Protein AF-A0A3S0UJ11-F1 (afdb_monomer_lite)

pLDDT: mean 76.75, std 19.92, range [35.22, 96.56]

Sequence (140 aa):
MAKSLLAVRLNMDHRRALPFTSPAVSLLSPPTPLRAATMNHTNPLSLADITTRLCLLLDDMIQEWDMELLDPINADTRLIEDLGFESVDLMQLIVAIEQAFGARGLPYEKALMQDGGYVTEISVGQLAQFLSDNLPKTAA

Structure (mmCIF, N/CA/C/O backbone):
data_AF-A0A3S0UJ11-F1
#
_entry.id   AF-A0A3S0UJ11-F1
#
loop_
_atom_site.group_PDB
_atom_site.id
_atom_site.type_symbol
_atom_site.label_atom_id
_a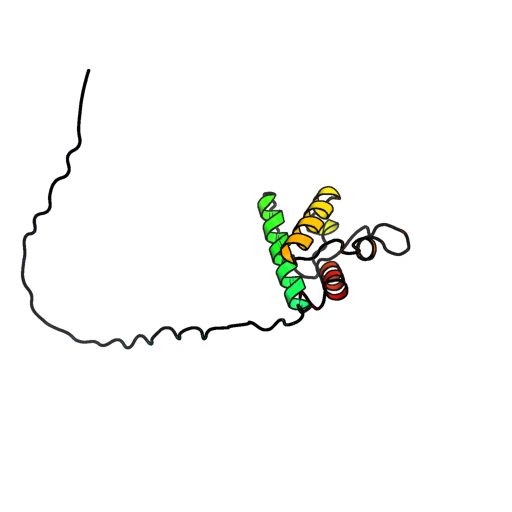tom_site.label_alt_id
_atom_site.label_comp_id
_atom_site.label_asym_id
_atom_site.label_entity_id
_atom_site.label_seq_id
_atom_site.pdbx_PDB_ins_code
_atom_site.Cartn_x
_atom_site.Cartn_y
_atom_site.Cartn_z
_atom_site.occupancy
_atom_site.B_iso_or_equiv
_atom_site.auth_seq_id
_atom_site.auth_comp_id
_atom_site.auth_asym_id
_atom_site.auth_atom_id
_atom_site.pdbx_PDB_model_num
ATOM 1 N N . MET A 1 1 ? 10.495 55.745 -29.587 1.00 43.97 1 MET A N 1
ATOM 2 C CA . MET A 1 1 ? 9.504 55.388 -30.627 1.00 43.97 1 MET A CA 1
ATOM 3 C C . MET A 1 1 ? 8.546 54.383 -29.989 1.00 43.97 1 MET A C 1
ATOM 5 O O . MET A 1 1 ? 8.954 53.259 -29.784 1.00 43.97 1 MET A O 1
ATOM 9 N N . ALA A 1 2 ? 7.503 54.768 -29.249 1.00 36.19 2 ALA A N 1
ATOM 10 C CA . ALA A 1 2 ? 6.225 55.396 -29.613 1.00 36.19 2 ALA A CA 1
ATOM 11 C C . ALA A 1 2 ? 5.284 54.504 -30.458 1.00 36.19 2 ALA A C 1
ATOM 13 O O . ALA A 1 2 ? 5.470 54.462 -31.665 1.00 36.19 2 ALA A O 1
ATOM 14 N N . LYS A 1 3 ? 4.230 53.970 -29.790 1.00 37.31 3 LYS A N 1
ATOM 15 C CA . LYS A 1 3 ? 2.842 53.718 -30.281 1.00 37.31 3 LYS A CA 1
ATOM 16 C C . LYS A 1 3 ? 2.690 52.631 -31.381 1.00 37.31 3 LYS A C 1
ATOM 18 O O . LYS A 1 3 ? 3.557 52.497 -32.216 1.00 37.31 3 LYS A O 1
ATOM 23 N N . SER A 1 4 ? 1.640 51.814 -31.520 1.00 41.47 4 SER A N 1
ATOM 24 C CA . SER A 1 4 ? 0.253 51.805 -31.038 1.00 41.47 4 SER A CA 1
ATOM 25 C C . SER A 1 4 ? -0.490 50.582 -31.639 1.00 41.47 4 SER A C 1
ATOM 27 O O . SER A 1 4 ? -0.122 50.155 -32.725 1.00 41.47 4 SER A O 1
ATOM 29 N N . LEU A 1 5 ? -1.577 50.151 -30.970 1.00 41.44 5 LEU A N 1
ATOM 30 C CA . LEU A 1 5 ? -2.880 49.640 -31.478 1.00 41.44 5 LEU A CA 1
ATOM 31 C C . LEU A 1 5 ? -2.922 48.431 -32.448 1.00 41.44 5 LEU A C 1
ATOM 33 O O . LEU A 1 5 ? -2.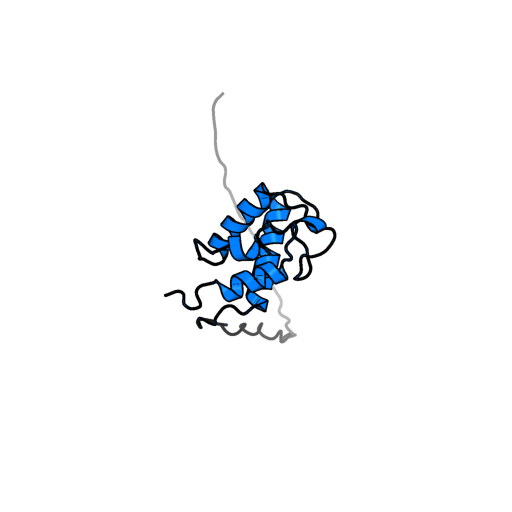319 48.433 -33.507 1.00 41.44 5 LEU A O 1
ATOM 37 N N . LEU A 1 6 ? -3.627 47.340 -32.114 1.00 45.41 6 LEU A N 1
ATOM 38 C CA . LEU A 1 6 ? -5.092 47.147 -32.208 1.00 45.41 6 LEU A CA 1
ATOM 39 C C . LEU A 1 6 ? -5.652 47.348 -33.632 1.00 45.41 6 LEU A C 1
ATOM 41 O O . LEU A 1 6 ? -5.827 48.483 -34.065 1.00 45.41 6 LEU A O 1
ATOM 45 N N . ALA A 1 7 ? -6.059 46.259 -34.294 1.00 45.94 7 ALA A N 1
ATOM 46 C CA . ALA A 1 7 ? -7.109 46.294 -35.316 1.00 45.94 7 ALA A CA 1
ATOM 47 C C . ALA A 1 7 ? -7.827 44.936 -35.443 1.00 45.94 7 ALA A C 1
ATOM 49 O O . ALA A 1 7 ? -7.364 43.999 -36.084 1.00 45.94 7 ALA A O 1
ATOM 50 N N . VAL A 1 8 ? -9.001 44.886 -34.816 1.00 43.69 8 VAL A N 1
ATOM 51 C CA . VAL A 1 8 ? -10.189 44.133 -35.243 1.00 43.69 8 VAL A CA 1
ATOM 52 C C . VAL A 1 8 ? -10.602 44.597 -36.647 1.00 43.69 8 VAL A C 1
ATOM 54 O O . VAL A 1 8 ? -10.478 45.793 -36.913 1.00 43.69 8 VAL A O 1
ATOM 57 N N . ARG A 1 9 ? -11.146 43.686 -37.478 1.00 47.31 9 ARG A N 1
ATOM 58 C CA . ARG A 1 9 ? -12.182 43.851 -38.545 1.00 47.31 9 ARG A CA 1
ATOM 59 C C . ARG A 1 9 ? -11.901 42.867 -39.699 1.00 47.31 9 ARG A C 1
ATOM 61 O O . ARG A 1 9 ? -10.747 42.658 -40.024 1.00 47.31 9 ARG A O 1
ATOM 68 N N . LEU A 1 10 ? -12.841 42.281 -40.436 1.00 47.19 10 LEU A N 1
ATOM 69 C CA . LEU A 1 10 ? -14.302 42.207 -40.423 1.00 47.19 10 LEU A CA 1
ATOM 70 C C . LEU A 1 10 ? -14.686 41.101 -41.425 1.00 47.19 10 LEU A C 1
ATOM 72 O O . LEU A 1 10 ? -14.025 40.907 -42.441 1.00 47.19 10 LEU A O 1
ATOM 76 N N . ASN A 1 11 ? -15.787 40.437 -41.114 1.00 43.16 11 ASN A N 1
ATOM 77 C CA . ASN A 1 11 ? -16.576 39.529 -41.936 1.00 43.16 11 ASN A CA 1
ATOM 78 C C . ASN A 1 11 ? -16.984 40.136 -43.303 1.00 43.16 11 ASN A C 1
ATOM 80 O O . ASN A 1 11 ? -17.347 41.311 -43.318 1.00 43.16 11 ASN A O 1
ATOM 84 N N . MET A 1 12 ? -17.053 39.352 -44.394 1.00 40.59 12 MET A N 1
ATOM 85 C CA . MET A 1 12 ? -18.173 39.456 -45.356 1.00 40.59 12 MET A CA 1
ATOM 86 C C . MET A 1 12 ? -18.270 38.291 -46.358 1.00 40.59 12 MET A C 1
ATOM 88 O O . MET A 1 12 ? -17.388 38.050 -47.177 1.00 40.59 12 MET A O 1
ATOM 92 N N . ASP A 1 13 ? -19.421 37.629 -46.268 1.00 50.62 13 ASP A N 1
ATOM 93 C CA . ASP A 1 13 ? -20.034 36.615 -47.120 1.00 50.62 13 ASP A CA 1
ATOM 94 C C . ASP A 1 13 ? -20.078 36.899 -48.630 1.00 50.62 13 ASP A C 1
ATOM 96 O O . ASP A 1 13 ? -20.456 37.992 -49.054 1.00 50.62 13 ASP A O 1
ATOM 100 N N . HIS A 1 14 ? -19.984 35.828 -49.430 1.00 52.53 14 HIS A N 1
ATOM 101 C CA . HIS A 1 14 ? -20.764 35.717 -50.665 1.00 52.53 14 HIS A CA 1
ATOM 102 C C . HIS A 1 14 ? -21.497 34.374 -50.768 1.00 52.53 14 HIS A C 1
ATOM 104 O O . HIS A 1 14 ? -20.925 33.302 -50.946 1.00 52.53 14 HIS A O 1
ATOM 110 N N . ARG A 1 15 ? -22.820 34.502 -50.667 1.00 53.53 15 ARG A N 1
ATOM 111 C CA . ARG A 1 15 ? -23.869 33.497 -50.826 1.00 53.53 15 ARG A CA 1
ATOM 112 C C . ARG A 1 15 ? -23.810 32.781 -52.181 1.00 53.53 15 ARG A C 1
ATOM 114 O O . ARG A 1 15 ? -23.712 33.441 -53.213 1.00 53.53 15 ARG A O 1
ATOM 121 N N . ARG A 1 16 ? -24.102 31.476 -52.191 1.00 50.19 16 ARG A N 1
ATOM 122 C CA . ARG A 1 16 ? -24.844 30.814 -53.281 1.00 50.19 16 ARG A CA 1
ATOM 123 C C . ARG A 1 16 ? -25.774 29.739 -52.720 1.00 50.19 16 ARG A C 1
ATOM 125 O O . ARG A 1 16 ? -25.438 29.046 -51.769 1.00 50.19 16 ARG A O 1
ATOM 132 N N . ALA A 1 17 ? -26.973 29.702 -53.287 1.00 47.69 17 ALA A N 1
ATOM 133 C CA . ALA A 1 17 ? -28.138 28.973 -52.814 1.00 47.69 17 ALA A CA 1
ATOM 134 C C . ALA A 1 17 ? -28.242 27.529 -53.361 1.00 47.69 17 ALA A C 1
ATOM 136 O O . ALA A 1 17 ? -27.712 27.220 -54.423 1.00 47.69 17 ALA A O 1
ATOM 137 N N . LEU A 1 18 ? -28.966 26.730 -52.567 1.00 53.22 18 LEU A N 1
ATOM 138 C CA . LEU A 1 18 ? -29.496 25.347 -52.609 1.00 53.22 18 LEU A CA 1
ATOM 139 C C . LEU A 1 18 ? -29.779 24.690 -53.990 1.00 53.22 18 LEU A C 1
ATOM 141 O O . LEU A 1 18 ? -30.094 25.391 -54.950 1.00 53.22 18 LEU A O 1
ATOM 145 N N . PRO A 1 19 ? -29.806 23.336 -54.061 1.00 49.94 19 PRO A N 1
ATOM 146 C CA . PRO A 1 19 ? -31.088 22.651 -53.835 1.00 49.94 19 PRO A CA 1
ATOM 147 C C . PRO A 1 19 ? -31.044 21.365 -52.978 1.00 49.94 19 PRO A C 1
ATOM 149 O O . PRO A 1 19 ? -30.053 20.649 -52.879 1.00 49.94 19 PRO A O 1
ATOM 152 N N . PHE A 1 20 ? -32.210 21.109 -52.384 1.00 50.22 20 PHE A N 1
ATOM 153 C CA . PHE A 1 20 ? -32.720 19.902 -51.728 1.00 50.22 20 PHE A CA 1
ATOM 154 C C . PHE A 1 20 ? -32.324 18.588 -52.436 1.00 50.22 20 PHE A C 1
ATOM 156 O O . PHE A 1 20 ? -32.645 18.450 -53.608 1.00 50.22 20 PHE A O 1
ATOM 163 N N . THR A 1 21 ? -31.762 17.606 -51.716 1.00 51.41 21 THR A N 1
ATOM 164 C CA . THR A 1 21 ? -32.243 16.205 -51.694 1.00 51.41 21 THR A CA 1
ATOM 165 C C . THR A 1 21 ? -31.788 15.542 -50.385 1.00 51.41 21 THR A C 1
ATOM 167 O O . THR A 1 21 ? -30.613 15.572 -50.032 1.00 51.41 21 THR A O 1
ATOM 170 N N . SER A 1 22 ? -32.737 14.986 -49.634 1.00 51.38 22 SER A N 1
ATOM 171 C CA . SER A 1 22 ? -32.498 13.994 -48.579 1.00 51.38 22 SER A CA 1
ATOM 172 C C . SER A 1 22 ? -32.795 12.632 -49.206 1.00 51.38 22 SER A C 1
ATOM 174 O O . SER A 1 22 ? -33.769 12.542 -49.962 1.00 51.38 22 SER A O 1
ATOM 176 N N . PRO A 1 23 ? -31.980 11.593 -48.967 1.00 49.81 23 PRO A N 1
ATOM 177 C CA . PRO A 1 23 ? -32.425 10.603 -47.984 1.00 49.81 23 PRO A CA 1
ATOM 178 C C . PRO A 1 23 ? -31.274 9.877 -47.265 1.00 49.81 23 PRO A C 1
ATOM 180 O O . PRO A 1 23 ? -30.320 9.435 -47.892 1.00 49.81 23 PRO A O 1
ATOM 183 N N . ALA A 1 24 ? -31.412 9.700 -45.952 1.00 53.34 24 ALA A N 1
ATOM 184 C CA . ALA A 1 24 ? -31.116 8.461 -45.218 1.00 53.34 24 ALA A CA 1
ATOM 185 C C . ALA A 1 24 ? -31.042 8.793 -43.725 1.00 53.34 24 ALA A C 1
ATOM 187 O O . ALA A 1 24 ? -30.034 9.271 -43.207 1.00 53.34 24 ALA A O 1
ATOM 188 N N . VAL A 1 25 ? -32.148 8.534 -43.035 1.00 56.12 25 VAL A N 1
ATOM 189 C CA . VAL A 1 25 ? -32.192 8.435 -41.580 1.00 56.12 25 VAL A CA 1
ATOM 190 C C . VAL A 1 25 ? -31.332 7.232 -41.196 1.00 56.12 25 VAL A C 1
ATOM 192 O O . VAL A 1 25 ? -31.780 6.091 -41.280 1.00 56.12 25 VAL A O 1
ATOM 195 N N . SER A 1 26 ? -30.080 7.482 -40.819 1.00 54.06 26 SER A N 1
ATOM 196 C CA . SER A 1 26 ? -29.268 6.485 -40.131 1.00 54.06 26 SER A CA 1
ATOM 197 C C . SER A 1 26 ? -29.620 6.574 -38.651 1.00 54.06 26 SER A C 1
ATOM 199 O O . SER A 1 26 ? -29.255 7.530 -37.965 1.00 54.06 26 SER A O 1
ATOM 201 N N . LEU A 1 27 ? -30.426 5.612 -38.203 1.00 56.00 27 LEU A N 1
ATOM 202 C CA . LEU A 1 27 ? -30.783 5.364 -36.809 1.00 56.00 27 LEU A CA 1
ATOM 203 C C . LEU A 1 27 ? -29.518 4.992 -36.026 1.00 56.00 27 LEU A C 1
ATOM 205 O O . LEU A 1 27 ? -29.269 3.822 -35.749 1.00 56.00 27 LEU A O 1
ATOM 209 N N . LEU A 1 28 ? -28.706 5.986 -35.672 1.00 51.66 28 LEU A N 1
ATOM 210 C CA . LEU A 1 28 ? -27.723 5.816 -34.617 1.00 51.66 28 LEU A CA 1
ATOM 211 C C . LEU A 1 28 ? -28.494 5.890 -33.300 1.00 51.66 28 LEU A C 1
ATOM 213 O O . LEU A 1 28 ? -29.018 6.939 -32.925 1.00 51.66 28 LEU A O 1
ATOM 217 N N . SER A 1 29 ? -28.642 4.732 -32.665 1.00 63.44 29 SER A N 1
ATOM 218 C CA . SER A 1 29 ? -29.230 4.580 -31.340 1.00 63.44 29 SER A CA 1
ATOM 219 C C . SER A 1 29 ? -28.671 5.640 -30.383 1.00 63.44 29 SER A C 1
ATOM 221 O O . SER A 1 29 ? -27.477 5.946 -30.462 1.00 63.44 29 SER A O 1
ATOM 223 N N . PRO A 1 30 ? -29.484 6.206 -29.471 1.00 65.25 30 PRO A N 1
ATOM 224 C CA . PRO A 1 30 ? -28.927 7.060 -28.434 1.00 65.25 30 PRO A CA 1
ATOM 225 C C . PRO A 1 30 ? -27.863 6.257 -27.673 1.00 65.25 30 PRO A C 1
ATOM 227 O O . PRO A 1 30 ? -28.091 5.066 -27.422 1.00 65.25 30 PRO A O 1
ATOM 230 N N . PRO A 1 31 ? -26.722 6.859 -27.283 1.00 62.72 31 PRO A N 1
ATOM 231 C CA . PRO A 1 31 ? -25.916 6.247 -26.247 1.00 62.72 31 PRO A CA 1
ATOM 232 C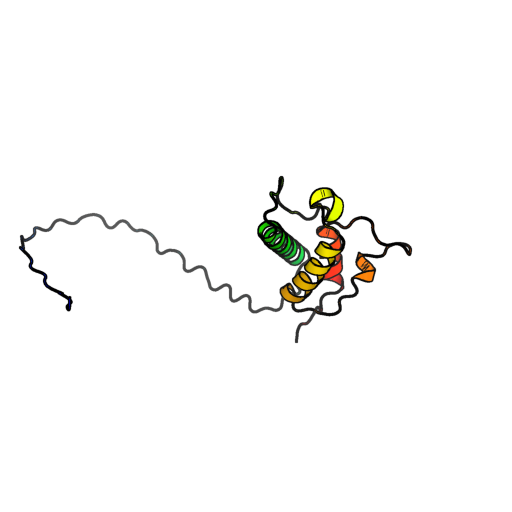 C . PRO A 1 31 ? -26.854 6.050 -25.062 1.00 62.72 31 PRO A C 1
ATOM 234 O O . PRO A 1 31 ? -27.487 7.001 -24.592 1.00 62.72 31 PRO A O 1
ATOM 237 N N . THR A 1 32 ? -27.019 4.794 -24.653 1.00 61.75 32 THR A N 1
ATOM 238 C CA . THR A 1 32 ? -27.690 4.432 -23.412 1.00 61.75 32 THR A CA 1
ATOM 239 C C . THR A 1 32 ? -27.223 5.433 -22.361 1.00 61.75 32 THR A C 1
ATOM 241 O O . THR A 1 32 ? -26.007 5.541 -22.174 1.00 61.75 32 THR A O 1
ATOM 244 N N . PRO A 1 33 ? -28.110 6.200 -21.697 1.00 53.34 33 PRO A N 1
ATOM 245 C CA . PRO A 1 33 ? -27.669 6.913 -20.518 1.00 53.34 33 PRO A CA 1
ATOM 246 C C . PRO A 1 33 ? -27.182 5.810 -19.590 1.00 53.34 33 PRO A C 1
ATOM 248 O O . PRO A 1 33 ? -27.988 4.971 -19.173 1.00 53.34 33 PRO A O 1
ATOM 251 N N . LEU A 1 34 ? -25.862 5.734 -19.370 1.00 53.44 34 LEU A N 1
ATOM 252 C CA . LEU A 1 34 ? -25.307 4.891 -18.328 1.00 53.44 34 LEU A CA 1
ATOM 253 C C . LEU A 1 34 ? -26.077 5.301 -17.086 1.00 53.44 34 LEU A C 1
ATOM 255 O O . LEU A 1 34 ? -25.980 6.431 -16.604 1.00 53.44 34 LEU A O 1
ATOM 259 N N . ARG A 1 35 ? -26.980 4.396 -16.706 1.00 49.38 35 ARG A N 1
ATOM 260 C CA . ARG A 1 35 ? -27.850 4.493 -15.556 1.00 49.38 35 ARG A CA 1
ATOM 261 C C . ARG A 1 35 ? -26.968 5.004 -14.437 1.00 49.38 35 ARG A C 1
ATOM 263 O O . ARG A 1 35 ? -25.939 4.391 -14.170 1.00 49.38 35 ARG A O 1
ATOM 270 N N . ALA A 1 36 ? -27.376 6.121 -13.846 1.00 48.62 36 ALA A N 1
ATOM 271 C CA . ALA A 1 36 ? -26.850 6.610 -12.594 1.00 48.62 36 ALA A CA 1
ATOM 272 C C . ALA A 1 36 ? -26.569 5.417 -11.672 1.00 48.62 36 ALA A C 1
ATOM 274 O O . ALA A 1 36 ? -27.488 4.838 -11.093 1.00 48.62 36 ALA A O 1
ATOM 275 N N . ALA A 1 37 ? -25.301 5.037 -11.561 1.00 46.81 37 ALA A N 1
ATOM 276 C CA . ALA A 1 37 ? -24.835 4.298 -10.416 1.00 46.81 37 ALA A CA 1
ATOM 277 C C . ALA A 1 37 ? -24.667 5.355 -9.330 1.00 46.81 37 ALA A C 1
ATOM 279 O O . ALA A 1 37 ? -23.571 5.803 -9.012 1.00 46.81 37 ALA A O 1
ATOM 280 N N . THR A 1 38 ? -25.798 5.800 -8.787 1.00 48.84 38 THR A N 1
ATOM 281 C CA . THR A 1 38 ? -25.842 6.260 -7.408 1.00 48.84 38 THR A CA 1
ATOM 282 C C . THR A 1 38 ? -25.454 5.051 -6.561 1.00 48.84 38 THR A C 1
ATOM 284 O O . THR A 1 38 ? -26.311 4.338 -6.053 1.00 48.84 38 THR A O 1
ATOM 287 N N . MET A 1 39 ? -24.157 4.768 -6.446 1.00 49.06 39 MET A N 1
ATOM 288 C CA . MET A 1 39 ? -23.632 3.891 -5.406 1.00 49.06 39 MET A CA 1
ATOM 289 C C . MET A 1 39 ? -23.438 4.737 -4.150 1.00 49.06 39 MET A C 1
ATOM 291 O O . MET A 1 39 ? -22.345 4.880 -3.622 1.00 49.06 39 MET A O 1
ATOM 295 N N . ASN A 1 40 ? -24.540 5.309 -3.666 1.00 51.09 40 ASN A N 1
ATOM 296 C CA . ASN A 1 40 ? -24.628 5.772 -2.292 1.00 51.09 40 ASN A CA 1
ATOM 297 C C . ASN A 1 40 ? -25.151 4.586 -1.480 1.00 51.09 40 ASN A C 1
ATOM 299 O O . ASN A 1 40 ? -26.316 4.530 -1.096 1.00 51.09 40 ASN A O 1
ATOM 303 N N . HIS A 1 41 ? -24.278 3.606 -1.275 1.00 50.53 41 HIS A N 1
ATOM 304 C CA . HIS A 1 41 ? -24.395 2.643 -0.197 1.00 50.53 41 HIS A CA 1
ATOM 305 C C . HIS A 1 41 ? -22.985 2.463 0.341 1.00 50.53 41 HIS A C 1
ATOM 307 O O . HIS A 1 41 ? -22.078 2.111 -0.409 1.00 50.53 41 HIS A O 1
ATOM 313 N N . THR A 1 42 ? -22.804 2.772 1.617 1.00 55.31 42 THR A N 1
ATOM 314 C CA . THR A 1 42 ? -21.632 2.458 2.431 1.00 55.31 42 THR A CA 1
ATOM 315 C C . THR A 1 42 ? -21.469 0.937 2.470 1.00 55.31 42 THR A C 1
ATOM 317 O O . THR A 1 42 ? -21.805 0.278 3.448 1.00 55.31 42 THR A O 1
ATOM 320 N N . ASN A 1 43 ? -21.027 0.352 1.357 1.00 52.66 43 ASN A N 1
ATOM 321 C CA . ASN A 1 43 ? -20.575 -1.022 1.334 1.00 52.66 43 ASN A CA 1
ATOM 322 C C . ASN A 1 43 ? -19.231 -1.032 2.071 1.00 52.66 43 ASN A C 1
ATOM 324 O O . ASN A 1 43 ? -18.373 -0.208 1.730 1.00 52.66 43 ASN A O 1
ATOM 328 N N . PRO A 1 44 ? -19.027 -1.893 3.084 1.00 66.94 44 PRO A N 1
ATOM 329 C CA . PRO A 1 44 ? -17.687 -2.108 3.607 1.00 66.94 44 PRO A CA 1
ATOM 330 C C . PRO A 1 44 ? -16.762 -2.416 2.426 1.00 66.94 44 PRO A C 1
ATOM 332 O O . PRO A 1 44 ? -17.098 -3.253 1.586 1.00 66.94 44 PRO A O 1
ATOM 335 N N . LEU A 1 45 ? -15.642 -1.694 2.336 1.00 79.75 45 LEU A N 1
ATOM 336 C CA . LEU A 1 45 ? -14.655 -1.892 1.276 1.00 79.75 45 LEU A CA 1
ATOM 337 C C . LEU A 1 45 ? -14.276 -3.375 1.243 1.00 79.75 45 LEU A C 1
ATOM 339 O O . LEU A 1 45 ? -13.796 -3.913 2.244 1.00 79.75 45 LEU A O 1
ATOM 343 N N . SER A 1 46 ? -14.545 -4.050 0.123 1.00 90.19 46 SER A N 1
ATOM 344 C CA . SER A 1 46 ? -14.169 -5.454 -0.009 1.00 90.19 46 SER A CA 1
ATOM 345 C C . SER A 1 46 ? -12.652 -5.567 -0.155 1.00 90.19 46 SER A C 1
ATOM 347 O O . SER A 1 46 ? -11.993 -4.620 -0.584 1.00 90.19 46 SER A O 1
ATOM 349 N N . LEU A 1 47 ? -12.084 -6.732 0.170 1.00 92.19 47 LEU A N 1
ATOM 350 C CA . LEU A 1 47 ? -10.651 -6.971 -0.024 1.00 92.19 47 LEU A CA 1
ATOM 351 C C . LEU A 1 47 ? -10.227 -6.690 -1.474 1.00 92.19 47 LEU A C 1
ATOM 353 O O . LEU A 1 47 ? -9.198 -6.067 -1.692 1.00 92.19 47 LEU A O 1
ATOM 357 N N . ALA A 1 48 ? -11.047 -7.083 -2.455 1.00 92.38 48 ALA A N 1
ATOM 358 C CA . ALA A 1 48 ? -10.778 -6.815 -3.865 1.00 92.38 48 ALA A CA 1
ATOM 359 C C . ALA A 1 48 ? -10.728 -5.308 -4.166 1.00 92.38 48 ALA A C 1
ATOM 361 O O . ALA A 1 48 ? -9.798 -4.858 -4.830 1.00 92.38 48 ALA A O 1
ATOM 362 N N . ASP A 1 49 ? -11.669 -4.524 -3.626 1.00 92.81 49 ASP A N 1
ATOM 363 C CA . ASP A 1 49 ? -11.685 -3.065 -3.803 1.00 92.81 49 ASP A CA 1
ATOM 364 C C . ASP A 1 49 ? -10.449 -2.408 -3.171 1.00 92.81 49 ASP A C 1
ATOM 366 O O . ASP A 1 49 ? -9.852 -1.504 -3.757 1.00 92.81 49 ASP A O 1
ATOM 370 N N . ILE A 1 50 ? -10.049 -2.876 -1.982 1.00 94.75 50 ILE A N 1
ATOM 371 C CA . ILE A 1 50 ? -8.850 -2.398 -1.282 1.00 94.75 50 ILE A CA 1
ATOM 372 C C . ILE A 1 50 ? -7.603 -2.714 -2.104 1.00 94.75 50 ILE A C 1
ATOM 374 O O . ILE A 1 50 ? -6.799 -1.814 -2.332 1.00 94.75 50 ILE A O 1
ATOM 378 N N . THR A 1 51 ? -7.458 -3.951 -2.585 1.00 96.19 51 THR A N 1
ATOM 379 C CA . THR A 1 51 ? -6.323 -4.363 -3.417 1.00 96.19 51 THR A CA 1
ATOM 380 C C . THR A 1 51 ? -6.244 -3.529 -4.688 1.00 96.19 51 THR A C 1
ATOM 382 O O . THR A 1 51 ? -5.194 -2.966 -4.971 1.00 96.19 51 THR A O 1
ATOM 385 N N . THR A 1 52 ? -7.348 -3.376 -5.429 1.00 95.12 52 THR A N 1
ATOM 386 C CA . THR A 1 52 ? -7.368 -2.552 -6.648 1.00 95.12 52 THR A CA 1
ATOM 387 C C . THR A 1 52 ? -6.961 -1.113 -6.354 1.00 95.12 52 THR A C 1
ATOM 389 O O . THR A 1 52 ? -6.155 -0.538 -7.081 1.00 95.12 52 THR A O 1
ATOM 392 N N . ARG A 1 53 ? -7.481 -0.529 -5.272 1.00 95.25 53 ARG A N 1
ATOM 393 C CA . ARG A 1 53 ? -7.144 0.843 -4.895 1.00 95.25 53 ARG A CA 1
ATOM 394 C C . ARG A 1 53 ? -5.685 0.990 -4.467 1.00 95.25 53 ARG A C 1
ATOM 396 O O . ARG A 1 53 ? -5.077 2.009 -4.771 1.00 95.25 53 ARG A O 1
ATOM 403 N N . LEU A 1 54 ? -5.135 -0.011 -3.786 1.00 96.19 54 LEU A N 1
ATOM 404 C CA . LEU A 1 54 ? -3.734 -0.041 -3.383 1.00 96.19 54 LEU A CA 1
ATOM 405 C C . LEU A 1 54 ? -2.801 -0.180 -4.595 1.00 96.19 54 LEU A C 1
ATOM 407 O O . LEU A 1 54 ? -1.814 0.541 -4.663 1.00 96.19 54 LEU A O 1
ATOM 411 N N . CYS A 1 55 ? -3.137 -1.030 -5.571 1.00 96.12 55 CYS A N 1
ATOM 412 C CA . CYS A 1 55 ? -2.400 -1.134 -6.835 1.00 96.12 55 CYS A CA 1
ATOM 413 C C . CYS A 1 55 ? -2.347 0.211 -7.571 1.00 96.12 55 CYS A C 1
ATOM 415 O O . CYS A 1 55 ? -1.275 0.614 -8.001 1.00 96.12 55 CYS A O 1
ATOM 417 N N . LEU A 1 56 ? -3.483 0.913 -7.680 1.00 95.19 56 LEU A N 1
ATOM 418 C CA . LEU A 1 56 ? -3.539 2.233 -8.319 1.00 95.19 56 LEU A CA 1
ATOM 419 C C . LEU A 1 56 ? -2.705 3.272 -7.561 1.00 95.19 56 LEU A C 1
ATOM 421 O O . LEU A 1 56 ? -1.958 4.015 -8.177 1.00 95.19 56 LEU A O 1
ATOM 425 N N . LEU A 1 57 ? -2.794 3.287 -6.227 1.00 95.62 57 LEU A N 1
ATOM 426 C CA . LEU A 1 57 ? -2.001 4.195 -5.398 1.00 95.62 57 LEU A CA 1
ATOM 427 C C . LEU A 1 57 ? -0.494 3.975 -5.588 1.00 95.62 57 LEU A C 1
ATOM 429 O O . LEU A 1 57 ? 0.261 4.936 -5.668 1.00 95.62 57 LE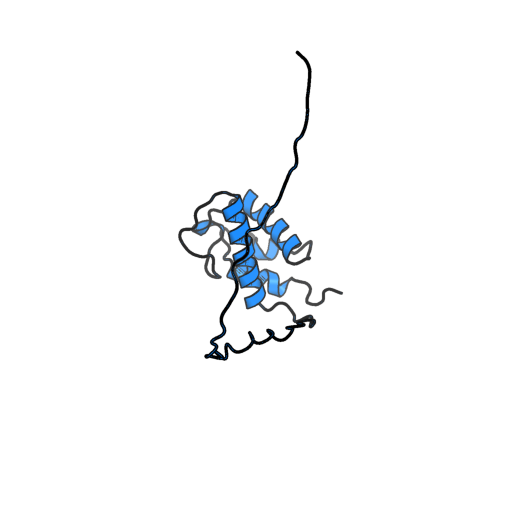U A O 1
ATOM 433 N N . LEU A 1 58 ? -0.062 2.714 -5.639 1.00 95.50 58 LEU A N 1
ATOM 434 C CA . LEU A 1 58 ? 1.340 2.370 -5.858 1.00 95.50 58 LEU A CA 1
ATOM 435 C C . LEU A 1 58 ? 1.802 2.749 -7.270 1.00 95.50 58 LEU A C 1
ATOM 437 O O . LEU A 1 58 ? 2.901 3.272 -7.408 1.00 95.50 58 LEU A O 1
ATOM 441 N N . ASP A 1 59 ? 0.972 2.522 -8.292 1.00 94.19 59 ASP A N 1
ATOM 442 C CA . ASP A 1 59 ? 1.272 2.921 -9.674 1.00 94.19 59 ASP A CA 1
ATOM 443 C C . ASP A 1 59 ? 1.453 4.443 -9.778 1.00 94.19 59 ASP A C 1
ATOM 445 O O . ASP A 1 59 ? 2.468 4.901 -10.299 1.00 94.19 59 ASP A O 1
ATOM 449 N N . ASP A 1 60 ? 0.541 5.217 -9.176 1.00 93.00 60 ASP A N 1
ATOM 450 C CA . ASP A 1 60 ? 0.628 6.680 -9.116 1.00 93.00 60 ASP A CA 1
ATOM 451 C C . ASP A 1 60 ? 1.928 7.133 -8.419 1.00 93.00 60 ASP A C 1
ATOM 453 O O . ASP A 1 60 ? 2.666 7.961 -8.952 1.00 93.00 60 ASP A O 1
ATOM 457 N N . MET A 1 61 ? 2.256 6.558 -7.254 1.00 92.88 61 MET A N 1
ATOM 458 C CA . MET A 1 61 ? 3.473 6.907 -6.503 1.00 92.88 61 MET A CA 1
ATOM 459 C C . MET A 1 61 ? 4.761 6.605 -7.281 1.00 92.88 61 MET A C 1
ATOM 461 O O . MET A 1 61 ? 5.690 7.407 -7.283 1.00 92.88 61 MET A O 1
ATOM 465 N N . ILE A 1 62 ? 4.831 5.451 -7.943 1.00 91.38 62 ILE A N 1
ATOM 466 C CA . ILE A 1 62 ? 6.026 5.011 -8.674 1.00 91.38 62 ILE A CA 1
ATOM 467 C C . ILE A 1 62 ? 6.216 5.838 -9.948 1.00 91.38 62 ILE A C 1
ATOM 469 O O . ILE A 1 62 ? 7.344 6.204 -10.283 1.00 91.38 62 ILE A O 1
ATOM 473 N N . GLN A 1 63 ? 5.123 6.208 -10.622 1.00 90.00 63 GLN A N 1
ATOM 474 C CA . GLN A 1 63 ? 5.176 7.141 -11.746 1.00 90.00 63 GLN A CA 1
ATOM 475 C C . GLN A 1 63 ? 5.640 8.536 -11.315 1.00 90.00 63 GLN A C 1
ATOM 477 O O . GLN A 1 63 ? 6.417 9.166 -12.031 1.00 90.00 63 GLN A O 1
ATOM 482 N N . GLU A 1 64 ? 5.231 9.016 -10.136 1.00 90.25 64 GLU A N 1
ATOM 483 C CA . GLU A 1 64 ? 5.746 10.274 -9.573 1.00 90.25 64 GLU A CA 1
ATOM 484 C C . GLU A 1 64 ? 7.259 10.226 -9.299 1.00 90.25 64 GLU A C 1
ATOM 486 O O . GLU A 1 64 ? 7.926 11.264 -9.333 1.00 90.25 64 GLU A O 1
ATOM 491 N N . TRP A 1 65 ? 7.813 9.035 -9.065 1.00 87.69 65 TRP A N 1
ATOM 492 C CA . TRP A 1 65 ? 9.247 8.802 -8.873 1.00 87.69 65 TRP A CA 1
ATOM 493 C C . TRP A 1 65 ? 10.012 8.528 -10.176 1.00 87.69 65 TRP A C 1
ATOM 495 O O . TRP A 1 65 ? 11.208 8.244 -10.124 1.00 87.69 65 TRP A O 1
ATOM 505 N N . ASP A 1 66 ? 9.351 8.657 -11.333 1.00 84.94 66 ASP A N 1
ATOM 506 C CA . ASP A 1 66 ? 9.917 8.427 -12.672 1.00 84.94 66 ASP A CA 1
ATOM 507 C C . ASP A 1 66 ? 10.531 7.019 -12.822 1.00 84.94 66 ASP A C 1
ATOM 509 O O . ASP A 1 66 ? 11.535 6.805 -13.504 1.00 84.94 66 ASP A O 1
ATOM 513 N N . MET A 1 67 ? 9.937 6.043 -12.128 1.00 84.12 67 MET A N 1
ATOM 514 C CA . MET A 1 67 ? 10.346 4.644 -12.159 1.00 84.12 67 MET A CA 1
ATOM 515 C C . MET A 1 67 ? 9.549 3.872 -13.212 1.00 84.12 67 MET A C 1
ATOM 517 O O . MET A 1 67 ? 8.320 3.927 -13.264 1.00 84.12 67 MET A O 1
ATOM 521 N N . GLU A 1 68 ? 10.252 3.098 -14.038 1.00 80.44 68 GLU A N 1
ATOM 522 C CA . GLU A 1 68 ? 9.626 2.218 -15.023 1.00 80.44 68 GLU A CA 1
ATOM 523 C C . GLU A 1 68 ? 9.266 0.868 -14.391 1.00 80.44 68 GLU A C 1
ATOM 525 O O . GLU A 1 68 ? 10.131 0.136 -13.906 1.00 80.44 68 GLU A O 1
ATOM 530 N N . LEU A 1 69 ? 7.981 0.514 -14.437 1.00 81.25 69 LEU A N 1
ATOM 531 C CA . LEU A 1 69 ? 7.505 -0.812 -14.053 1.00 81.25 69 LEU A CA 1
ATOM 532 C C . LEU A 1 69 ? 7.668 -1.792 -15.216 1.00 81.25 69 LEU A C 1
ATOM 534 O O . LEU A 1 69 ? 7.220 -1.532 -16.333 1.00 81.25 69 LEU A O 1
ATOM 538 N N . LEU A 1 70 ? 8.273 -2.947 -14.936 1.00 79.12 70 LEU A N 1
ATOM 539 C CA . LEU A 1 70 ? 8.386 -4.037 -15.909 1.00 79.12 70 LEU A CA 1
ATOM 540 C C . LEU A 1 70 ? 7.052 -4.767 -16.101 1.00 79.12 70 LEU A C 1
ATOM 542 O O . LEU A 1 70 ? 6.719 -5.157 -17.218 1.00 79.12 70 LEU A O 1
ATOM 546 N N . ASP A 1 71 ? 6.286 -4.906 -15.018 1.00 86.12 71 ASP A N 1
ATOM 547 C CA . ASP A 1 71 ? 5.012 -5.611 -14.977 1.00 86.12 71 ASP A CA 1
ATOM 548 C C . ASP A 1 71 ? 3.965 -4.813 -14.176 1.00 86.12 71 ASP A C 1
ATOM 550 O O . ASP A 1 71 ? 4.323 -4.068 -13.259 1.00 86.12 71 ASP A O 1
ATOM 554 N N . PRO A 1 72 ? 2.660 -4.970 -14.475 1.00 90.31 72 PRO A N 1
ATOM 555 C CA . PRO A 1 72 ? 1.597 -4.337 -13.700 1.00 90.31 72 PRO A CA 1
ATOM 556 C C . PRO A 1 72 ? 1.565 -4.806 -12.239 1.00 90.31 72 PRO A C 1
ATOM 558 O O . PRO A 1 72 ? 1.626 -6.007 -11.953 1.00 90.31 72 PRO A O 1
ATOM 561 N N . ILE A 1 73 ? 1.349 -3.858 -11.323 1.00 94.25 73 ILE A N 1
ATOM 562 C CA . ILE A 1 73 ? 1.210 -4.130 -9.887 1.00 94.25 73 ILE A CA 1
ATOM 563 C C . ILE A 1 73 ? -0.053 -4.953 -9.626 1.00 94.25 73 ILE A C 1
ATOM 565 O O . ILE A 1 73 ? -1.158 -4.595 -10.039 1.00 94.25 73 ILE A O 1
ATOM 569 N N . ASN A 1 74 ? 0.096 -6.047 -8.886 1.00 95.38 74 ASN A N 1
ATOM 570 C CA . ASN A 1 74 ? -0.983 -6.952 -8.507 1.00 95.38 74 ASN A CA 1
ATOM 571 C C . ASN A 1 74 ? -0.821 -7.416 -7.046 1.00 95.38 74 ASN A C 1
ATOM 573 O O . ASN A 1 74 ? 0.059 -6.948 -6.332 1.00 95.38 74 ASN A O 1
ATOM 577 N N . ALA A 1 75 ? -1.693 -8.312 -6.575 1.00 95.94 75 ALA A N 1
ATOM 578 C CA . ALA A 1 75 ? -1.697 -8.766 -5.181 1.00 95.94 75 ALA A CA 1
ATOM 579 C C . ALA A 1 75 ? -0.420 -9.523 -4.762 1.00 95.94 75 ALA A C 1
ATOM 581 O O . ALA A 1 75 ? -0.081 -9.535 -3.577 1.00 95.94 75 ALA A O 1
ATOM 582 N N . ASP A 1 76 ? 0.269 -10.151 -5.713 1.00 96.56 76 ASP A N 1
ATOM 583 C CA . ASP A 1 76 ? 1.483 -10.927 -5.470 1.00 96.56 76 ASP A CA 1
ATOM 584 C C . ASP A 1 76 ? 2.748 -10.055 -5.508 1.00 96.56 76 ASP A C 1
ATOM 586 O O . ASP A 1 76 ? 3.793 -10.492 -5.030 1.00 96.56 76 ASP A O 1
ATOM 590 N N . THR A 1 77 ? 2.648 -8.816 -6.006 1.00 95.81 77 THR A N 1
ATOM 591 C CA . THR A 1 77 ? 3.760 -7.861 -6.061 1.00 95.81 77 THR A CA 1
ATOM 592 C C . THR A 1 77 ? 4.308 -7.574 -4.663 1.00 95.81 77 THR A C 1
ATOM 594 O O . THR A 1 77 ? 3.561 -7.235 -3.739 1.00 95.81 77 THR A O 1
ATOM 597 N N . ARG A 1 78 ? 5.625 -7.700 -4.520 1.00 94.75 78 ARG A N 1
ATOM 598 C CA . ARG A 1 78 ? 6.402 -7.523 -3.291 1.00 94.75 78 ARG A CA 1
ATOM 599 C C . ARG A 1 78 ? 6.979 -6.113 -3.242 1.00 94.75 78 ARG A C 1
ATOM 601 O O . ARG A 1 78 ? 7.657 -5.690 -4.175 1.00 94.75 78 ARG A O 1
ATOM 608 N N . LEU A 1 79 ? 6.703 -5.366 -2.174 1.00 93.38 79 LEU A N 1
ATOM 609 C CA . LEU A 1 79 ? 7.076 -3.950 -2.117 1.00 93.38 79 LEU A CA 1
ATOM 610 C C . LEU A 1 79 ? 8.595 -3.751 -2.142 1.00 93.38 79 LEU A C 1
ATOM 612 O O . LEU A 1 79 ? 9.075 -2.825 -2.788 1.00 93.38 79 LEU A O 1
ATOM 616 N N . ILE A 1 80 ? 9.356 -4.612 -1.469 1.00 91.88 80 ILE A N 1
ATOM 617 C CA . ILE A 1 80 ? 10.807 -4.456 -1.353 1.00 91.88 80 ILE A CA 1
ATOM 618 C C . ILE A 1 80 ? 11.501 -5.165 -2.516 1.00 91.88 80 ILE A C 1
ATOM 620 O O . ILE A 1 80 ? 12.287 -4.540 -3.221 1.00 91.88 80 ILE A O 1
ATOM 6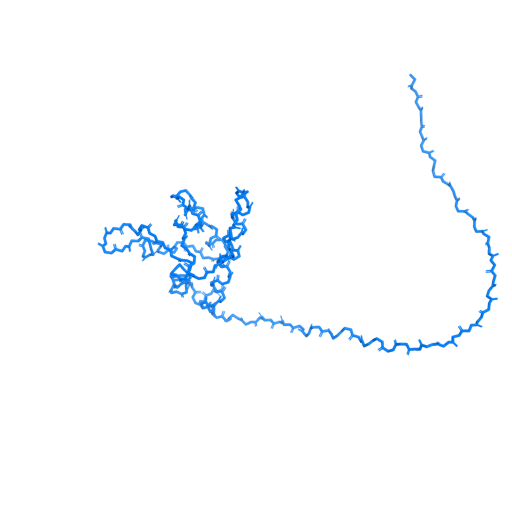24 N N . GLU A 1 81 ? 11.205 -6.444 -2.756 1.00 92.25 81 GLU A N 1
ATOM 625 C CA . GLU A 1 81 ? 11.876 -7.196 -3.823 1.00 92.25 81 GLU A CA 1
ATOM 626 C C . GLU A 1 81 ? 11.475 -6.783 -5.248 1.00 92.25 81 GLU A C 1
ATOM 628 O O . GLU A 1 81 ? 12.363 -6.696 -6.096 1.00 92.25 81 GLU A O 1
ATOM 633 N N . ASP A 1 82 ? 10.193 -6.512 -5.528 1.00 92.81 82 ASP A N 1
ATOM 634 C CA . ASP A 1 82 ? 9.748 -6.218 -6.902 1.00 92.81 82 ASP A CA 1
ATOM 635 C C . ASP A 1 82 ? 9.764 -4.716 -7.208 1.00 92.81 82 ASP A C 1
ATOM 637 O O . ASP A 1 82 ? 10.108 -4.316 -8.320 1.00 92.81 82 ASP A O 1
ATOM 641 N N . LEU A 1 83 ? 9.392 -3.877 -6.233 1.00 91.50 83 LEU A N 1
ATOM 642 C CA . LEU A 1 83 ? 9.292 -2.422 -6.419 1.00 91.50 83 LEU A CA 1
ATOM 643 C C . LEU A 1 83 ? 10.497 -1.656 -5.861 1.00 91.50 83 LEU A C 1
ATOM 645 O O . LEU A 1 83 ? 10.612 -0.457 -6.094 1.00 91.50 83 LEU A O 1
ATOM 649 N N . GLY A 1 84 ? 11.400 -2.324 -5.137 1.00 90.31 84 GLY A N 1
ATOM 650 C CA . GLY A 1 84 ? 12.605 -1.698 -4.596 1.00 90.31 84 GLY A CA 1
ATOM 651 C C . GLY A 1 84 ? 12.344 -0.697 -3.471 1.00 90.31 84 GLY A C 1
ATOM 652 O O . GLY A 1 84 ? 13.188 0.166 -3.250 1.00 90.31 84 GLY A O 1
ATOM 653 N N . PHE A 1 85 ? 11.201 -0.776 -2.778 1.00 91.62 85 PHE A N 1
ATOM 654 C CA . PHE A 1 85 ? 10.855 0.196 -1.738 1.00 91.62 85 PHE A CA 1
ATOM 655 C C . PHE A 1 85 ? 11.858 0.150 -0.586 1.00 91.62 85 PHE A C 1
ATOM 657 O O . PHE A 1 85 ? 12.096 -0.895 0.025 1.00 91.62 85 PHE A O 1
ATOM 664 N N . GLU A 1 86 ? 12.373 1.318 -0.222 1.00 89.88 86 GLU A N 1
ATOM 665 C CA . GLU A 1 86 ? 13.170 1.510 0.978 1.00 89.88 86 GLU A CA 1
ATOM 666 C C . GLU A 1 86 ? 12.305 1.947 2.171 1.00 89.88 86 GLU A C 1
ATOM 668 O O . GLU A 1 86 ? 11.094 2.174 2.089 1.00 89.88 86 GLU A O 1
ATOM 673 N N . SER A 1 87 ? 12.940 2.110 3.337 1.00 87.00 87 SER A N 1
ATOM 674 C CA . SER A 1 87 ? 12.253 2.569 4.551 1.00 87.00 87 SER A CA 1
ATOM 675 C C . SER A 1 87 ? 11.574 3.933 4.376 1.00 87.00 87 SER A C 1
ATOM 677 O O . SER A 1 87 ? 10.543 4.185 4.995 1.00 87.00 87 SER A O 1
ATOM 679 N N . VAL A 1 88 ? 12.137 4.817 3.545 1.00 90.06 88 VAL A N 1
ATOM 680 C CA . VAL A 1 88 ? 11.556 6.137 3.251 1.00 90.06 88 VAL A CA 1
ATOM 681 C C . VAL A 1 88 ? 10.284 6.002 2.409 1.00 90.06 88 VAL A C 1
ATOM 683 O O . VAL A 1 88 ? 9.294 6.681 2.688 1.00 90.06 88 VAL A O 1
ATOM 686 N N . ASP A 1 89 ? 10.283 5.088 1.444 1.00 91.12 89 ASP A N 1
ATOM 687 C CA . ASP A 1 89 ? 9.165 4.849 0.528 1.00 91.12 89 ASP A CA 1
ATOM 688 C C . ASP A 1 89 ? 7.996 4.193 1.256 1.00 91.12 89 ASP A C 1
ATOM 690 O O . ASP A 1 89 ? 6.850 4.618 1.117 1.00 91.12 89 ASP A O 1
ATOM 694 N N . LEU A 1 90 ? 8.287 3.236 2.144 1.00 89.94 90 LEU A N 1
ATOM 695 C CA . LEU A 1 90 ? 7.287 2.627 3.024 1.00 89.94 90 LEU A CA 1
ATOM 696 C C . LEU A 1 90 ? 6.612 3.663 3.933 1.00 89.94 90 LEU A C 1
ATOM 698 O O . LEU A 1 90 ? 5.396 3.622 4.123 1.00 89.94 90 LEU A O 1
ATOM 702 N N . MET A 1 91 ? 7.370 4.624 4.471 1.00 91.44 91 MET A N 1
ATOM 703 C CA . MET A 1 91 ? 6.795 5.699 5.284 1.00 91.44 91 MET A CA 1
ATOM 704 C C . MET A 1 91 ? 5.899 6.634 4.463 1.00 91.44 91 MET A C 1
ATOM 706 O O . MET A 1 91 ? 4.846 7.046 4.953 1.00 91.44 91 MET A O 1
ATOM 710 N N . GLN A 1 92 ? 6.277 6.951 3.222 1.00 92.94 92 GLN A N 1
ATOM 711 C CA . GLN A 1 92 ? 5.434 7.738 2.316 1.00 92.94 92 GLN A CA 1
ATOM 712 C C . GLN A 1 92 ? 4.167 6.975 1.919 1.00 92.94 92 GLN A C 1
ATOM 714 O O . GLN A 1 92 ? 3.076 7.545 1.962 1.00 92.94 92 GLN A O 1
ATOM 719 N N . LEU A 1 93 ? 4.288 5.676 1.635 1.00 94.44 93 LEU A N 1
ATOM 720 C CA . LEU A 1 93 ? 3.161 4.799 1.330 1.00 94.44 93 LEU A CA 1
ATOM 721 C C . LEU A 1 93 ? 2.155 4.761 2.481 1.00 94.44 93 LEU A C 1
ATOM 723 O O . LEU A 1 93 ? 0.958 4.882 2.247 1.00 94.44 93 LEU A O 1
ATOM 727 N N . ILE A 1 94 ? 2.616 4.651 3.730 1.00 93.38 94 ILE A N 1
ATOM 728 C CA . ILE A 1 94 ? 1.740 4.687 4.912 1.00 93.38 94 ILE A CA 1
ATOM 729 C C . ILE A 1 94 ? 0.903 5.971 4.941 1.00 93.38 94 ILE A C 1
ATOM 731 O O . ILE A 1 94 ? -0.313 5.913 5.135 1.00 93.38 94 ILE A O 1
ATOM 735 N N . VAL A 1 95 ? 1.532 7.129 4.720 1.00 93.50 95 VAL A N 1
ATOM 736 C CA . VAL A 1 95 ? 0.831 8.422 4.694 1.00 93.50 95 VAL A CA 1
ATOM 737 C C . VAL A 1 95 ? -0.165 8.476 3.535 1.00 93.50 95 VAL A C 1
ATOM 739 O O . VAL A 1 95 ? -1.302 8.914 3.723 1.00 93.50 95 VAL A O 1
ATOM 742 N N . ALA A 1 96 ? 0.235 8.004 2.355 1.00 94.50 96 ALA A N 1
ATOM 743 C CA . ALA A 1 96 ? -0.606 7.971 1.166 1.00 94.50 96 ALA A CA 1
ATOM 744 C C . ALA A 1 96 ? -1.830 7.055 1.354 1.00 94.50 96 ALA A C 1
ATOM 746 O O . ALA A 1 96 ? -2.950 7.439 1.016 1.00 94.50 96 ALA A O 1
ATOM 747 N N . ILE A 1 97 ? -1.654 5.887 1.980 1.00 94.56 97 ILE A N 1
ATOM 748 C CA . ILE A 1 97 ? -2.740 4.967 2.337 1.00 94.56 97 ILE A CA 1
ATOM 749 C C . ILE A 1 97 ? -3.707 5.636 3.316 1.00 94.56 97 ILE A C 1
ATOM 751 O O . ILE A 1 97 ? -4.917 5.627 3.092 1.00 94.56 97 ILE A O 1
ATOM 755 N N . GLU A 1 98 ? -3.203 6.248 4.386 1.00 93.31 98 GLU A N 1
ATOM 756 C CA . GLU A 1 98 ? -4.051 6.939 5.363 1.00 93.31 98 GLU A CA 1
ATOM 757 C C . GLU A 1 98 ? -4.910 8.032 4.707 1.00 93.31 98 GLU A C 1
ATOM 759 O O . GLU A 1 98 ? -6.114 8.137 4.965 1.00 93.31 98 GLU A O 1
ATOM 764 N N . GLN A 1 99 ? -4.322 8.802 3.789 1.00 93.06 99 GLN A N 1
ATOM 765 C CA . GLN A 1 99 ? -5.039 9.815 3.015 1.00 93.06 99 GLN A CA 1
ATOM 766 C C . GLN A 1 99 ? -6.060 9.201 2.050 1.00 93.06 99 GLN A C 1
ATOM 768 O O . GLN A 1 99 ? -7.211 9.641 2.021 1.00 93.06 99 GLN A O 1
ATOM 773 N N . ALA A 1 100 ? -5.673 8.173 1.293 1.00 91.50 100 ALA A N 1
ATOM 774 C CA . ALA A 1 100 ? -6.531 7.534 0.302 1.00 91.50 100 ALA A CA 1
ATOM 775 C C . ALA A 1 100 ? -7.749 6.863 0.954 1.00 91.50 100 ALA A C 1
ATOM 777 O O . ALA A 1 100 ? -8.877 7.009 0.479 1.00 91.50 100 ALA A O 1
ATOM 778 N N . PHE A 1 101 ? -7.549 6.154 2.062 1.00 90.44 101 PHE A N 1
ATOM 779 C CA . PHE A 1 101 ? -8.611 5.418 2.746 1.00 90.44 101 PHE A CA 1
ATOM 780 C C . PHE A 1 101 ? -9.335 6.238 3.824 1.00 90.44 101 PHE A C 1
ATOM 782 O O . PHE A 1 101 ? -10.299 5.747 4.408 1.00 90.44 101 PHE A O 1
ATOM 789 N N . GLY A 1 102 ? -8.921 7.486 4.071 1.00 90.25 102 GLY A N 1
ATOM 790 C CA . GLY A 1 102 ? -9.550 8.363 5.062 1.00 90.25 102 GLY A CA 1
ATOM 791 C C . GLY A 1 102 ? -9.421 7.845 6.498 1.00 90.25 102 GLY A C 1
ATOM 792 O O . GLY A 1 102 ? -10.272 8.134 7.338 1.00 90.25 102 GLY A O 1
ATOM 793 N N . ALA A 1 103 ? -8.377 7.065 6.777 1.00 89.19 103 ALA A N 1
ATOM 794 C CA . ALA A 1 103 ? -8.105 6.460 8.075 1.00 89.19 103 ALA A CA 1
ATOM 795 C C . ALA A 1 103 ? -6.782 6.992 8.632 1.00 89.19 103 ALA A C 1
ATOM 797 O O . ALA A 1 103 ? -5.924 7.436 7.880 1.00 89.19 103 ALA A O 1
ATOM 798 N N . ARG A 1 104 ? -6.611 6.972 9.955 1.00 89.50 104 ARG A N 1
ATOM 799 C CA . ARG A 1 104 ? -5.372 7.412 10.610 1.00 89.50 104 ARG A CA 1
ATOM 800 C C . ARG A 1 104 ? -5.018 6.507 11.772 1.00 89.50 104 ARG A C 1
ATOM 802 O O . ARG A 1 104 ? -5.916 5.987 12.432 1.00 89.50 104 ARG A O 1
ATOM 809 N N . GLY A 1 105 ? -3.724 6.404 12.060 1.00 87.75 105 GLY A N 1
ATOM 810 C CA . GLY A 1 105 ? -3.216 5.672 13.214 1.00 87.75 105 GLY A CA 1
ATOM 811 C C . GLY A 1 105 ? -3.480 4.174 13.110 1.00 87.75 105 GLY A C 1
ATOM 812 O O . GLY A 1 105 ? -3.771 3.534 14.121 1.00 87.75 105 GLY A O 1
ATOM 813 N N . LEU A 1 106 ? -3.430 3.621 11.893 1.00 91.31 106 LEU A N 1
ATOM 814 C CA . LEU A 1 106 ? -3.552 2.178 11.710 1.00 91.31 106 LEU A CA 1
ATOM 815 C C . LEU A 1 106 ? -2.344 1.478 12.361 1.00 91.31 106 LEU A C 1
ATOM 817 O O . LEU A 1 106 ? -1.231 2.009 12.331 1.00 91.31 106 LEU A O 1
ATOM 821 N N . PRO A 1 107 ? -2.525 0.289 12.958 1.00 91.94 107 PRO A N 1
ATOM 822 C CA . PRO A 1 107 ? -1.466 -0.400 13.689 1.00 91.94 107 PRO A CA 1
ATOM 823 C C . PRO A 1 107 ? -0.501 -1.116 12.730 1.00 91.94 107 PRO A C 1
ATOM 825 O O . PRO A 1 107 ? -0.424 -2.344 12.730 1.00 91.94 107 PRO A O 1
ATOM 828 N N . TYR A 1 108 ? 0.225 -0.361 11.897 1.00 89.75 108 TYR A N 1
ATOM 829 C CA . TYR A 1 108 ? 1.137 -0.894 10.873 1.00 89.75 108 TYR A CA 1
ATOM 830 C C . TYR A 1 108 ? 2.251 -1.771 11.449 1.00 89.75 108 TYR A C 1
ATOM 832 O O . TYR A 1 108 ? 2.748 -2.643 10.748 1.00 89.75 108 TYR A O 1
ATOM 840 N N . GLU A 1 109 ? 2.580 -1.630 12.736 1.00 86.75 109 GLU A N 1
ATOM 841 C CA . GLU A 1 109 ? 3.447 -2.573 13.453 1.00 86.75 109 GLU A CA 1
ATOM 842 C C . GLU A 1 109 ? 2.970 -4.030 13.327 1.00 86.75 109 GLU A C 1
ATOM 844 O O . GLU A 1 109 ? 3.790 -4.930 13.288 1.00 86.75 109 GLU A O 1
ATOM 849 N N . LYS A 1 110 ? 1.663 -4.289 13.177 1.00 85.50 110 LYS A N 1
ATOM 850 C CA . LYS A 1 110 ? 1.131 -5.650 12.989 1.00 85.50 110 LYS A CA 1
ATOM 851 C C . LYS A 1 110 ? 1.381 -6.218 11.594 1.00 85.50 110 LYS A C 1
ATOM 853 O O . LYS A 1 110 ? 1.353 -7.432 11.432 1.00 85.50 110 LYS A O 1
ATOM 858 N N . ALA A 1 111 ? 1.548 -5.351 10.598 1.00 85.81 111 ALA A N 1
ATOM 859 C CA . ALA A 1 111 ? 1.894 -5.741 9.233 1.00 85.81 111 ALA A CA 1
ATOM 860 C C . ALA A 1 111 ? 3.412 -5.761 9.021 1.00 85.81 111 ALA A C 1
ATOM 862 O O . ALA A 1 111 ? 3.912 -6.563 8.244 1.00 85.81 111 ALA A O 1
ATOM 863 N N . LEU A 1 112 ? 4.131 -4.878 9.720 1.00 82.75 112 LEU A N 1
ATOM 864 C CA . LEU A 1 112 ? 5.568 -4.661 9.579 1.00 82.75 112 LEU A CA 1
ATOM 865 C C . LEU A 1 112 ? 6.405 -5.362 10.653 1.00 82.75 112 LEU A C 1
ATOM 867 O O . LEU A 1 112 ? 7.627 -5.365 10.532 1.00 82.75 112 LEU A O 1
ATOM 871 N N . MET A 1 113 ? 5.795 -5.990 11.661 1.00 83.81 113 MET A N 1
ATOM 872 C CA . MET A 1 113 ? 6.486 -6.847 12.623 1.00 83.81 113 MET A CA 1
ATOM 873 C C . MET A 1 113 ? 5.878 -8.249 12.653 1.00 83.81 113 MET A C 1
ATOM 875 O O . MET A 1 113 ? 4.683 -8.420 12.887 1.00 83.81 113 MET A O 1
ATOM 879 N N . GLN A 1 114 ? 6.728 -9.261 12.490 1.00 77.50 114 GLN A N 1
ATOM 880 C CA . GLN A 1 114 ? 6.373 -10.672 12.591 1.00 77.50 114 GLN A CA 1
ATOM 881 C C . GLN A 1 114 ? 7.380 -11.388 13.502 1.00 77.50 114 GLN A C 1
ATOM 883 O O . GLN A 1 114 ? 8.583 -11.160 13.409 1.00 77.50 114 GLN A O 1
ATOM 888 N N . ASP A 1 115 ? 6.887 -12.212 14.433 1.00 76.06 115 ASP A N 1
ATOM 889 C CA . ASP A 1 115 ? 7.703 -12.999 15.379 1.00 76.06 115 ASP A CA 1
ATOM 890 C C . ASP A 1 115 ? 8.739 -12.183 16.186 1.00 76.06 115 ASP A C 1
ATOM 892 O O . ASP A 1 115 ? 9.780 -12.687 16.605 1.00 76.06 115 ASP A O 1
ATOM 896 N N . GLY A 1 116 ? 8.447 -10.902 16.437 1.00 77.50 116 GLY A N 1
ATOM 897 C CA . GLY A 1 116 ? 9.326 -9.995 17.184 1.00 77.50 116 GLY A CA 1
ATOM 898 C C . GLY A 1 116 ? 10.433 -9.335 16.352 1.00 77.50 116 GLY A C 1
ATOM 899 O O . GLY A 1 116 ? 11.263 -8.630 16.925 1.00 77.50 116 GLY A O 1
ATOM 900 N N . GLY A 1 117 ? 10.440 -9.521 15.028 1.00 80.88 117 GLY A N 1
ATOM 901 C CA . GLY A 1 117 ? 11.322 -8.831 14.083 1.00 80.88 117 GLY A CA 1
ATOM 902 C C . GLY A 1 117 ? 10.549 -7.994 13.063 1.00 80.88 117 GLY A C 1
ATOM 903 O O . GLY A 1 117 ? 9.353 -8.200 12.873 1.00 80.88 117 GLY A O 1
ATOM 904 N N . TYR A 1 118 ? 11.227 -7.050 12.404 1.00 79.88 118 TYR A N 1
ATOM 905 C CA . TYR A 1 118 ? 10.657 -6.347 11.253 1.00 79.88 118 TYR A CA 1
ATOM 906 C C . TYR A 1 118 ? 10.526 -7.310 10.076 1.00 79.88 118 TYR A C 1
ATOM 908 O O . TYR A 1 118 ? 11.465 -8.062 9.801 1.00 79.88 118 TYR A O 1
ATOM 916 N N . VAL A 1 119 ? 9.385 -7.291 9.385 1.00 81.44 119 VAL A N 1
ATOM 917 C CA . VAL A 1 119 ? 9.241 -8.101 8.175 1.00 81.44 119 VAL A CA 1
ATOM 918 C C . VAL A 1 119 ? 10.195 -7.546 7.126 1.00 81.44 119 VAL A C 1
ATOM 920 O O . VAL A 1 119 ? 10.242 -6.342 6.879 1.00 81.44 119 VAL A O 1
ATOM 923 N N . THR A 1 120 ? 10.986 -8.432 6.532 1.00 84.50 120 THR A N 1
ATOM 924 C CA . THR A 1 120 ? 11.924 -8.077 5.460 1.00 84.50 120 THR A CA 1
ATOM 925 C C . THR A 1 120 ? 11.221 -7.866 4.129 1.00 84.50 120 THR A C 1
ATOM 927 O O . THR A 1 120 ? 11.863 -7.470 3.166 1.00 84.50 120 THR A O 1
ATOM 930 N N . GLU A 1 121 ? 9.931 -8.191 4.064 1.00 91.00 121 GLU A N 1
ATOM 931 C CA . GLU A 1 121 ? 9.117 -8.113 2.868 1.00 91.00 121 GLU A CA 1
ATOM 932 C C . GLU A 1 121 ? 7.630 -8.013 3.203 1.00 91.00 121 GLU A C 1
ATOM 934 O O . GLU A 1 121 ? 7.176 -8.599 4.183 1.00 91.00 121 GLU A O 1
ATOM 939 N N . ILE A 1 122 ? 6.860 -7.349 2.343 1.00 92.75 122 ILE A N 1
ATOM 940 C CA . ILE A 1 122 ? 5.401 -7.417 2.360 1.00 92.75 122 ILE A CA 1
ATOM 941 C C . ILE A 1 122 ? 4.851 -7.373 0.930 1.00 92.75 122 ILE A C 1
ATOM 943 O O . ILE A 1 122 ? 5.312 -6.586 0.105 1.00 92.75 122 ILE A O 1
ATOM 947 N N . SER A 1 123 ? 3.855 -8.207 0.623 1.00 95.56 1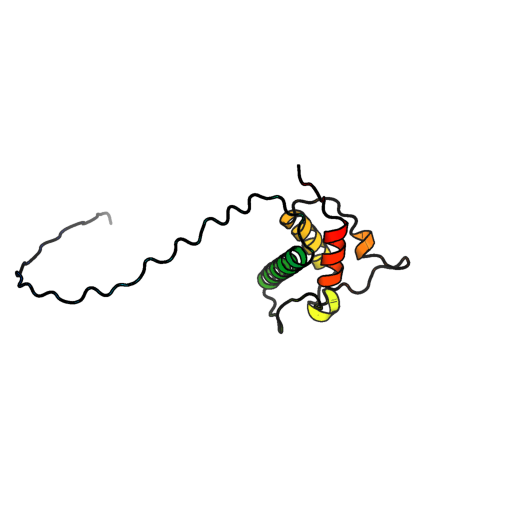23 SER A N 1
ATOM 948 C CA . SER A 1 123 ? 3.138 -8.118 -0.653 1.00 95.56 123 SER A CA 1
ATOM 949 C C . SER A 1 123 ? 1.948 -7.160 -0.591 1.00 95.56 123 SER A C 1
ATOM 951 O O . SER A 1 123 ? 1.370 -6.913 0.474 1.00 95.56 123 SER A O 1
ATOM 953 N N . VAL A 1 124 ? 1.516 -6.668 -1.753 1.00 96.38 124 VAL A N 1
ATOM 954 C CA . VAL A 1 124 ? 0.302 -5.848 -1.893 1.00 96.38 124 VAL A CA 1
ATOM 955 C C . VAL A 1 124 ? -0.915 -6.561 -1.302 1.00 96.38 124 VAL A C 1
ATOM 957 O O . VAL A 1 124 ? -1.711 -5.941 -0.603 1.00 96.38 124 VAL A O 1
ATOM 960 N N . GLY A 1 125 ? -1.055 -7.869 -1.522 1.00 96.00 125 GLY A N 1
ATOM 961 C CA . GLY A 1 125 ? -2.151 -8.669 -0.977 1.00 96.00 125 GLY A CA 1
ATOM 962 C C . GLY A 1 125 ? -2.124 -8.768 0.550 1.00 96.00 125 GLY A C 1
ATOM 963 O O . GLY A 1 125 ? -3.169 -8.651 1.190 1.00 96.00 125 GLY A O 1
ATOM 964 N N . GLN A 1 126 ? -0.941 -8.922 1.154 1.00 94.81 126 GLN A N 1
ATOM 965 C CA . GLN A 1 126 ? -0.790 -8.923 2.614 1.00 94.81 126 GLN A CA 1
ATOM 966 C C . GLN A 1 126 ? -1.134 -7.557 3.213 1.00 94.81 126 GLN A C 1
ATOM 968 O O . GLN A 1 126 ? -1.846 -7.479 4.217 1.00 94.81 126 GLN A O 1
ATOM 973 N N . LEU A 1 127 ? -0.683 -6.477 2.572 1.00 95.12 127 LEU A N 1
ATOM 974 C CA . LEU A 1 127 ? -1.011 -5.121 2.993 1.00 95.12 127 LEU A CA 1
ATOM 975 C C . LEU A 1 127 ? -2.510 -4.827 2.825 1.00 95.12 127 LEU A C 1
ATOM 977 O O . LEU A 1 127 ? -3.134 -4.278 3.730 1.00 95.12 127 LEU A O 1
ATOM 981 N N . ALA A 1 128 ? -3.123 -5.256 1.721 1.00 95.38 128 ALA A N 1
ATOM 982 C CA . ALA A 1 128 ? -4.562 -5.135 1.500 1.00 95.38 128 ALA A CA 1
ATOM 983 C C . ALA A 1 128 ? -5.372 -5.915 2.546 1.00 95.38 128 ALA A C 1
ATOM 985 O O . ALA A 1 128 ? -6.375 -5.406 3.051 1.00 95.38 128 ALA A O 1
ATOM 986 N N . GLN A 1 129 ? -4.917 -7.112 2.925 1.00 94.88 129 GLN A N 1
ATOM 987 C CA . GLN A 1 129 ? -5.533 -7.895 3.994 1.00 94.88 129 GLN A CA 1
ATOM 988 C C . GLN A 1 129 ? -5.448 -7.157 5.335 1.00 94.88 129 GLN A C 1
ATOM 990 O O . GLN A 1 129 ? -6.466 -6.986 6.007 1.00 94.88 129 GLN A O 1
ATOM 995 N N . PHE A 1 130 ? -4.271 -6.625 5.677 1.00 94.50 130 PHE A N 1
ATOM 996 C CA . PHE A 1 130 ? -4.096 -5.787 6.863 1.00 94.50 130 PHE A CA 1
ATOM 997 C C . PHE A 1 130 ? -5.068 -4.598 6.876 1.00 94.50 130 PHE A C 1
ATOM 999 O O . PHE A 1 130 ? -5.703 -4.329 7.900 1.00 94.50 130 PHE A O 1
ATOM 1006 N N . LEU A 1 131 ? -5.220 -3.900 5.748 1.00 93.56 131 LEU A N 1
ATOM 1007 C CA . LEU A 1 131 ? -6.150 -2.779 5.634 1.00 93.56 131 LEU A CA 1
ATOM 1008 C C . LEU A 1 131 ? -7.603 -3.237 5.783 1.00 93.56 131 LEU A C 1
ATOM 1010 O O . LEU A 1 131 ? -8.359 -2.606 6.513 1.00 93.56 131 LEU A O 1
ATOM 1014 N N . SER A 1 132 ? -7.997 -4.356 5.177 1.00 93.00 132 SER A N 1
ATOM 1015 C CA . SER A 1 132 ? -9.350 -4.909 5.332 1.00 93.00 132 SER A CA 1
ATOM 1016 C C . SER A 1 132 ? -9.698 -5.211 6.796 1.00 93.00 132 SER A C 1
ATOM 1018 O O . SER A 1 132 ? -10.823 -4.964 7.241 1.00 93.00 132 SER A O 1
ATOM 1020 N N . ASP A 1 133 ? -8.716 -5.679 7.566 1.00 92.06 133 ASP A N 1
ATOM 1021 C CA . ASP A 1 133 ? -8.899 -6.042 8.970 1.00 92.06 133 ASP A CA 1
ATOM 1022 C C . ASP A 1 133 ? -8.924 -4.833 9.919 1.00 92.06 133 ASP A C 1
ATOM 1024 O O . ASP A 1 133 ? -9.589 -4.886 10.959 1.00 92.06 133 ASP A O 1
ATOM 1028 N N . ASN A 1 134 ? -8.222 -3.746 9.576 1.00 92.25 134 ASN A N 1
ATOM 1029 C CA . ASN A 1 134 ? -8.001 -2.604 10.474 1.00 92.25 134 ASN A CA 1
ATOM 1030 C C . ASN A 1 134 ? -8.699 -1.308 10.040 1.00 92.25 134 ASN A C 1
ATOM 1032 O O . ASN A 1 134 ? -8.816 -0.391 10.856 1.00 92.25 134 ASN A O 1
ATOM 1036 N N . LEU A 1 135 ? -9.179 -1.207 8.798 1.00 89.75 135 LEU A N 1
ATOM 1037 C CA . LEU A 1 135 ? -9.966 -0.057 8.370 1.00 89.75 135 LEU A CA 1
ATOM 1038 C C . LEU A 1 135 ? -11.287 0.003 9.154 1.00 89.75 135 LEU A C 1
ATOM 1040 O O . LEU A 1 135 ? -11.928 -1.027 9.401 1.00 89.75 135 LEU A O 1
ATOM 1044 N N . PRO A 1 136 ? -11.731 1.208 9.549 1.00 83.19 136 PRO A N 1
ATOM 1045 C CA . PRO A 1 136 ? -12.995 1.364 10.245 1.00 83.19 136 PRO A CA 1
ATOM 1046 C C . PRO A 1 136 ? -14.142 0.887 9.344 1.00 83.19 136 PRO A C 1
ATOM 1048 O O . PRO A 1 136 ? -14.419 1.467 8.299 1.00 83.19 136 PRO A O 1
ATOM 1051 N N . LYS A 1 137 ? -14.848 -0.168 9.774 1.00 70.69 137 LYS A N 1
ATOM 1052 C CA . LYS A 1 137 ? -15.989 -0.770 9.046 1.00 70.69 137 LYS A CA 1
ATOM 1053 C C . LYS A 1 137 ? -17.224 0.143 8.967 1.00 70.69 137 LYS A C 1
ATOM 1055 O O . LYS A 1 137 ? -18.199 -0.188 8.306 1.00 70.69 137 LYS A O 1
ATOM 1060 N N . THR A 1 138 ? -17.147 1.292 9.628 1.00 52.00 138 THR A N 1
ATOM 1061 C CA . THR A 1 138 ? -18.104 2.391 9.626 1.00 52.00 138 THR A CA 1
ATOM 1062 C C . THR A 1 138 ? -17.278 3.671 9.656 1.00 52.00 138 THR A C 1
ATOM 1064 O O . THR A 1 138 ? -16.642 3.965 10.668 1.00 52.00 138 THR A O 1
ATOM 1067 N N . ALA A 1 139 ? -17.269 4.428 8.562 1.00 40.34 139 ALA A N 1
ATOM 1068 C CA . ALA A 1 139 ? -17.044 5.862 8.655 1.00 40.34 139 ALA A CA 1
ATOM 1069 C C . ALA A 1 139 ? -18.419 6.487 8.924 1.00 40.34 139 ALA A C 1
ATOM 1071 O O . ALA A 1 139 ? -19.340 6.322 8.121 1.00 40.34 139 ALA A O 1
ATOM 1072 N N . ALA A 1 140 ? -18.566 7.070 10.113 1.00 35.22 140 ALA A N 1
ATOM 1073 C CA . ALA A 1 140 ? -19.689 7.933 10.464 1.00 35.22 140 ALA A CA 1
ATOM 1074 C C . ALA A 1 140 ? -19.657 9.228 9.641 1.00 35.22 140 ALA A C 1
ATOM 1076 O O . ALA A 1 140 ? -18.537 9.661 9.284 1.00 35.22 140 ALA A O 1
#

Radius of gyration: 28.06 Å; chains: 1; bounding box: 46×68×71 Å

Secondary structure (DSSP, 8-state):
----------------------------------------S-PPPPHHHHHHHHHHHHHHHHHHTTPPPSS---TT-BTTTTT---HHHHHHHHHHHHHHHT-----THHHHEETTEE-S--BHHHHHHHHHHHS-S---

Foldseek 3Di:
DDDDDDDDDDDDDDDDDDDDDDDDPPPPDPPDPPPPPPPPDLDQQDLVNLLVLLQVLVVVVCVVVVHDQPDRAGQQDKCCVRVVDDPVNVVVSLVSSCVSLVHPDQPCCVLQDDPRDGDPIDGSSSVSVSCSVGPPSDDD